Protein AF-A0A0G0JKP1-F1 (afdb_monomer)

Solvent-accessible surface area (backbone atoms only — not comparable to full-atom values): 8144 Å² total; per-residue (Å²): 118,78,84,56,50,62,59,51,47,22,22,59,40,4,43,36,80,72,41,22,41,73,44,19,42,54,46,29,41,75,73,62,66,43,61,62,71,59,40,51,52,37,11,50,53,23,34,46,55,52,47,62,50,47,65,64,44,50,60,61,50,50,59,53,44,35,75,73,33,69,69,54,31,52,50,51,49,50,49,46,52,49,50,48,71,75,33,57,91,52,27,52,63,56,38,48,54,48,21,26,54,30,6,33,36,81,42,75,83,72,27,17,54,64,46,18,45,54,47,26,58,69,46,66,42,54,66,72,59,43,52,52,35,30,51,53,12,39,55,52,21,50,53,51,47,54,51,51,50,52,54,50,54,54,54,49,63,74,79,104

Mean predicted aligned error: 5.95 Å

Structure (mmCIF, N/CA/C/O backbone):
data_AF-A0A0G0JKP1-F1
#
_entry.id   AF-A0A0G0JKP1-F1
#
loop_
_atom_site.group_PDB
_atom_site.id
_atom_site.type_symbol
_atom_site.label_atom_id
_atom_site.label_alt_id
_atom_site.label_comp_id
_atom_site.label_asym_id
_atom_site.label_entity_id
_atom_site.label_seq_id
_atom_site.pdbx_PDB_ins_code
_atom_site.Cartn_x
_atom_site.Cartn_y
_atom_site.Cartn_z
_atom_site.occupancy
_atom_site.B_iso_or_equiv
_atom_site.auth_seq_id
_atom_site.auth_comp_id
_atom_site.auth_asym_id
_atom_site.auth_atom_id
_atom_site.pdbx_PDB_model_num
ATOM 1 N N . MET A 1 1 ? -3.619 -11.862 -27.432 1.00 56.72 1 MET A N 1
ATOM 2 C CA . MET A 1 1 ? -3.762 -11.999 -25.960 1.00 56.72 1 MET A CA 1
ATOM 3 C C . MET A 1 1 ? -2.429 -11.984 -25.198 1.00 56.72 1 MET A C 1
ATOM 5 O 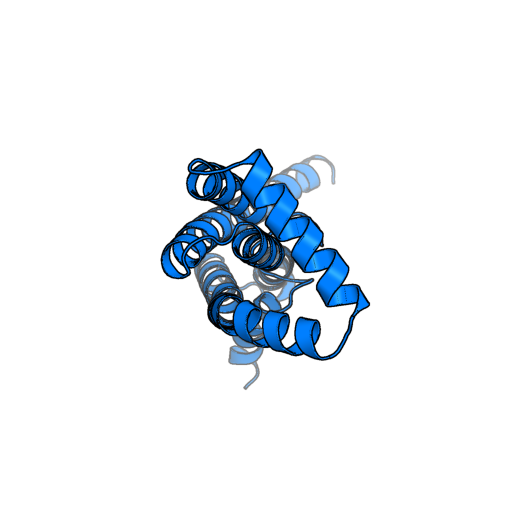O . MET A 1 1 ? -2.438 -11.562 -24.051 1.00 56.72 1 MET A O 1
ATOM 9 N N . GLN A 1 2 ? -1.285 -12.351 -25.801 1.00 62.31 2 GLN A N 1
ATOM 10 C CA . GLN A 1 2 ? 0.026 -12.350 -25.116 1.00 62.31 2 GLN A CA 1
ATOM 11 C C . GLN A 1 2 ? 0.574 -10.949 -24.763 1.00 62.31 2 GLN A C 1
ATOM 13 O O . GLN A 1 2 ? 1.213 -10.803 -23.731 1.00 62.31 2 GLN A O 1
ATOM 18 N N . MET A 1 3 ? 0.265 -9.908 -25.548 1.00 64.69 3 MET A N 1
ATOM 19 C CA . MET A 1 3 ? 0.755 -8.537 -25.300 1.00 64.69 3 MET A CA 1
ATOM 20 C C . MET A 1 3 ? 0.109 -7.832 -24.091 1.00 64.69 3 MET A C 1
ATOM 22 O O . MET A 1 3 ? 0.737 -6.976 -23.483 1.00 64.69 3 MET A O 1
ATOM 26 N N . LEU A 1 4 ? -1.138 -8.168 -23.724 1.00 77.38 4 LEU A N 1
ATOM 27 C CA . LEU A 1 4 ? -1.848 -7.519 -22.604 1.00 77.38 4 LEU A CA 1
ATOM 28 C C . LEU A 1 4 ? -1.580 -8.179 -21.244 1.00 77.38 4 LEU A C 1
ATOM 30 O O . LEU A 1 4 ? -1.748 -7.543 -20.204 1.00 77.38 4 LEU A O 1
ATOM 34 N N . TYR A 1 5 ? -1.165 -9.446 -21.251 1.00 86.44 5 TYR A N 1
ATOM 35 C CA . TYR A 1 5 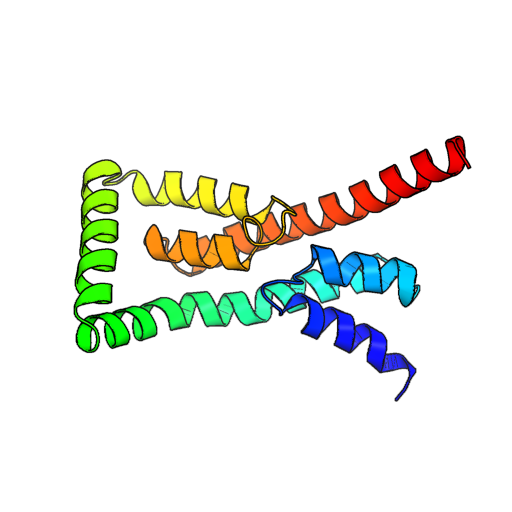? -0.931 -10.233 -20.042 1.00 86.44 5 TYR A CA 1
ATOM 36 C C . TYR A 1 5 ? 0.042 -9.560 -19.049 1.00 86.44 5 TYR A C 1
ATOM 38 O O . TYR A 1 5 ? -0.306 -9.481 -17.869 1.00 86.44 5 TYR A O 1
ATOM 46 N N . PRO A 1 6 ? 1.187 -8.991 -19.480 1.00 90.06 6 PRO A N 1
ATOM 47 C CA . PRO A 1 6 ? 2.120 -8.314 -18.575 1.00 90.06 6 PRO A CA 1
ATOM 48 C C . PRO A 1 6 ? 1.518 -7.107 -17.840 1.00 90.06 6 PRO A C 1
ATOM 50 O O . PRO A 1 6 ? 1.748 -6.927 -16.646 1.00 90.06 6 PRO A O 1
ATOM 53 N N . TYR A 1 7 ? 0.702 -6.300 -18.526 1.00 92.69 7 TYR A N 1
ATOM 54 C CA . TYR A 1 7 ? 0.078 -5.108 -17.942 1.00 92.69 7 TYR A CA 1
ATOM 55 C C . TYR A 1 7 ? -0.969 -5.472 -16.886 1.00 92.69 7 TYR A C 1
ATOM 57 O O . TYR A 1 7 ? -0.999 -4.874 -15.809 1.00 92.69 7 TYR A O 1
ATOM 65 N N . PHE A 1 8 ? -1.788 -6.492 -17.160 1.00 92.56 8 PHE A N 1
ATOM 66 C CA . PHE A 1 8 ? -2.725 -7.024 -16.170 1.00 92.56 8 PHE A CA 1
ATOM 67 C C . PHE A 1 8 ? -1.997 -7.633 -14.978 1.00 92.56 8 PHE A C 1
ATOM 69 O O . PHE A 1 8 ? -2.418 -7.428 -13.843 1.00 92.56 8 PHE A O 1
ATOM 76 N N . TRP A 1 9 ? -0.889 -8.334 -15.217 1.00 92.19 9 TRP A N 1
ATOM 77 C CA . TRP A 1 9 ? -0.095 -8.907 -14.139 1.00 92.19 9 TRP A CA 1
ATOM 78 C C . TRP A 1 9 ? 0.435 -7.828 -13.193 1.00 92.19 9 TRP A C 1
ATOM 80 O O . TRP A 1 9 ? 0.351 -7.998 -11.984 1.00 92.19 9 TRP A O 1
ATOM 90 N N . ILE A 1 10 ? 0.905 -6.690 -13.712 1.00 94.38 10 ILE A N 1
ATOM 91 C CA . ILE A 1 10 ? 1.342 -5.563 -12.871 1.00 94.38 10 ILE A CA 1
ATOM 92 C C . ILE A 1 10 ? 0.169 -4.991 -12.075 1.00 94.38 10 ILE A C 1
ATOM 94 O O . ILE A 1 10 ? 0.284 -4.822 -10.863 1.00 94.38 10 ILE A O 1
ATOM 98 N N . PHE A 1 11 ? -0.954 -4.713 -12.741 1.00 94.50 11 PHE A N 1
ATOM 99 C CA . PHE A 1 11 ? -2.108 -4.075 -12.112 1.00 94.50 11 PHE A CA 1
ATOM 100 C C . PHE A 1 11 ? -2.744 -4.951 -11.025 1.00 94.50 11 PHE A C 1
ATOM 102 O O . PHE A 1 11 ? -2.985 -4.480 -9.920 1.00 94.50 11 PHE A O 1
ATOM 109 N N . PHE A 1 12 ? -2.994 -6.232 -11.306 1.00 94.06 12 PHE A N 1
ATOM 110 C CA . 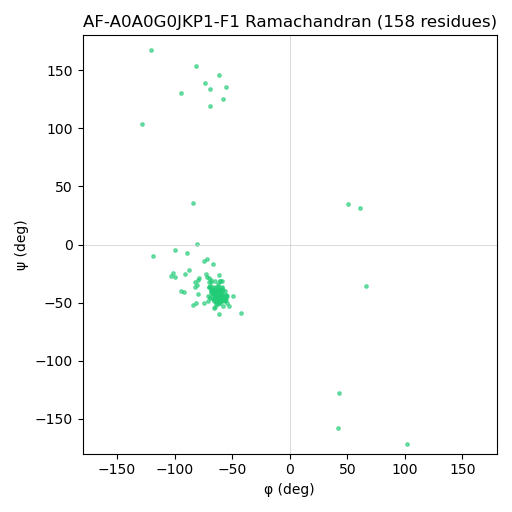PHE A 1 12 ? -3.571 -7.159 -10.328 1.00 94.06 12 PHE A CA 1
ATOM 111 C C . PHE A 1 12 ? -2.529 -7.684 -9.337 1.00 94.06 12 PHE A C 1
ATOM 113 O O . PHE A 1 12 ? -2.850 -7.932 -8.178 1.00 94.06 12 PHE A O 1
ATOM 120 N N . GLY A 1 13 ? -1.270 -7.814 -9.753 1.00 91.94 13 GLY A N 1
ATOM 121 C CA . GLY A 1 13 ? -0.169 -8.192 -8.871 1.00 91.94 13 GLY A CA 1
ATOM 122 C C . GLY A 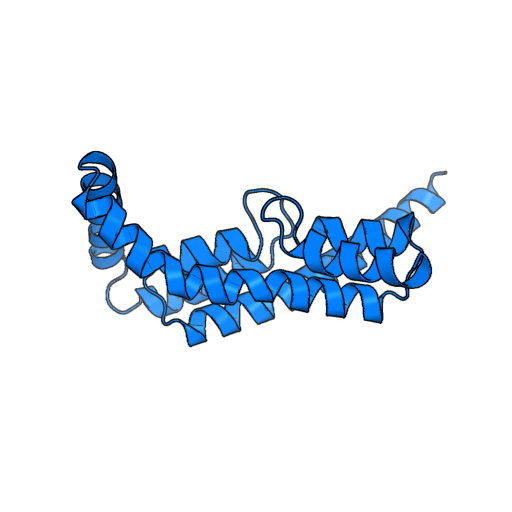1 13 ? 0.073 -7.147 -7.787 1.00 91.94 13 GLY A C 1
ATOM 123 O O . GLY A 1 13 ? 0.239 -7.512 -6.625 1.00 91.94 13 GLY A O 1
ATOM 124 N N . SER A 1 14 ? -0.003 -5.853 -8.121 1.00 93.19 14 SER A N 1
ATOM 125 C CA . SER A 1 14 ? 0.151 -4.773 -7.138 1.00 93.19 14 SER A CA 1
ATOM 126 C C . SER A 1 14 ? -1.036 -4.624 -6.184 1.00 93.19 14 SER A C 1
ATOM 128 O O . SER A 1 14 ? -0.907 -3.961 -5.152 1.00 93.19 14 SER A O 1
ATOM 130 N N . MET A 1 15 ? -2.172 -5.270 -6.474 1.00 93.88 15 MET A N 1
ATOM 131 C CA . MET A 1 15 ? -3.283 -5.355 -5.527 1.00 93.88 15 MET A CA 1
ATOM 132 C C . MET A 1 15 ? -2.960 -6.255 -4.343 1.00 93.88 15 MET A C 1
ATOM 134 O O . MET A 1 15 ? -3.524 -6.057 -3.275 1.00 93.88 15 MET A O 1
ATOM 138 N N . LEU A 1 16 ? -2.097 -7.259 -4.506 1.00 90.94 16 LEU A N 1
ATOM 139 C CA . LEU A 1 16 ? -1.870 -8.253 -3.462 1.00 90.94 16 LEU A CA 1
ATOM 140 C C . LEU A 1 16 ? -1.145 -7.623 -2.259 1.00 90.94 16 LEU A C 1
ATOM 142 O O . LEU A 1 16 ? -0.122 -6.970 -2.457 1.00 90.94 16 LEU A O 1
ATOM 146 N N . PRO A 1 17 ? -1.591 -7.873 -1.012 1.00 84.56 17 PRO A N 1
ATOM 147 C CA . PRO A 1 17 ? -1.019 -7.246 0.188 1.00 84.56 17 PRO A CA 1
ATOM 148 C C . PRO A 1 17 ? 0.464 -7.564 0.408 1.00 84.56 17 PRO A C 1
ATOM 150 O O . PRO A 1 17 ? 1.216 -6.759 0.951 1.00 84.56 17 PRO A O 1
ATOM 153 N N . VAL A 1 18 ? 0.904 -8.748 -0.017 1.00 81.38 18 VAL A N 1
ATOM 154 C CA . VAL A 1 18 ? 2.302 -9.172 0.124 1.00 81.38 18 VAL A CA 1
ATOM 155 C C . VAL A 1 18 ? 3.173 -8.543 -0.961 1.00 81.38 18 VAL A C 1
ATOM 157 O O . VAL A 1 18 ? 4.277 -8.077 -0.685 1.00 81.38 18 VAL A O 1
ATOM 160 N N . LEU A 1 19 ? 2.665 -8.520 -2.193 1.00 83.00 19 LEU A N 1
ATOM 161 C CA . LEU A 1 19 ? 3.430 -8.138 -3.372 1.00 83.00 19 LEU A CA 1
ATOM 162 C C . LEU A 1 19 ? 3.493 -6.609 -3.511 1.00 83.00 19 LEU A C 1
ATOM 164 O O . LEU A 1 19 ? 4.587 -6.056 -3.604 1.00 83.00 19 LEU A O 1
ATOM 168 N N . GLU A 1 20 ? 2.342 -5.931 -3.443 1.00 88.88 20 GLU A N 1
ATOM 169 C CA . GLU A 1 20 ? 2.174 -4.485 -3.656 1.00 88.88 20 GLU A CA 1
ATOM 170 C C . GLU A 1 20 ? 2.999 -3.946 -4.854 1.00 88.88 20 GLU A C 1
ATOM 172 O O . GLU A 1 20 ? 3.367 -4.674 -5.782 1.00 88.88 20 GLU A O 1
ATOM 177 N N . LEU A 1 21 ? 3.298 -2.642 -4.872 1.00 91.50 21 LEU A N 1
ATOM 178 C CA . LEU A 1 21 ? 4.114 -2.016 -5.913 1.00 91.50 21 LEU A CA 1
ATOM 179 C C . LEU A 1 21 ? 5.560 -2.506 -5.900 1.00 91.50 21 LEU A C 1
ATOM 181 O O . LEU A 1 21 ? 6.169 -2.659 -6.953 1.00 91.50 21 LEU A O 1
ATOM 185 N N . ARG A 1 22 ? 6.112 -2.759 -4.712 1.00 91.50 22 ARG A N 1
ATOM 186 C CA . ARG A 1 22 ? 7.503 -3.198 -4.521 1.00 91.50 22 ARG A CA 1
ATOM 187 C C . ARG A 1 22 ? 7.820 -4.539 -5.178 1.00 91.50 22 ARG A C 1
ATOM 189 O O . ARG A 1 22 ? 8.969 -4.756 -5.528 1.00 91.50 22 ARG A O 1
ATOM 196 N N . GLY A 1 23 ? 6.831 -5.415 -5.362 1.00 90.88 23 GLY A N 1
ATOM 197 C CA . GLY A 1 23 ? 6.977 -6.634 -6.157 1.00 90.88 23 GLY A CA 1
ATOM 198 C C . GLY A 1 23 ? 6.591 -6.431 -7.623 1.00 90.88 23 GLY A C 1
ATOM 199 O O . GLY A 1 23 ? 7.281 -6.916 -8.518 1.00 90.88 23 G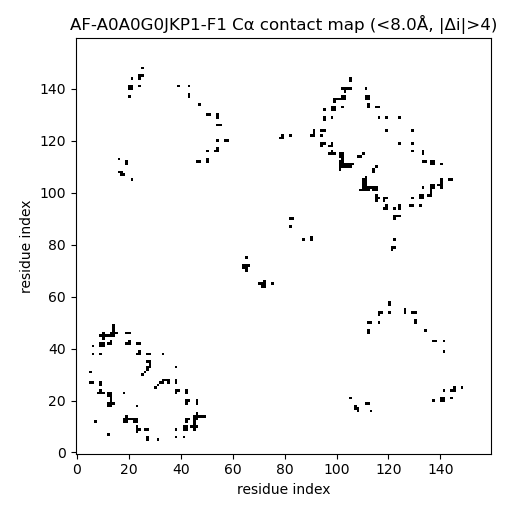LY A O 1
ATOM 200 N N . ALA A 1 24 ? 5.511 -5.689 -7.887 1.00 93.31 24 ALA A N 1
ATOM 201 C CA . ALA A 1 24 ? 4.991 -5.521 -9.243 1.00 93.31 24 ALA A CA 1
ATOM 202 C C . ALA A 1 24 ? 5.927 -4.702 -10.150 1.00 93.31 24 ALA A C 1
ATOM 204 O O . ALA A 1 24 ? 6.065 -5.024 -11.330 1.00 93.31 24 ALA A O 1
ATOM 205 N N . ILE A 1 25 ? 6.594 -3.677 -9.604 1.00 94.50 25 ILE A N 1
ATOM 206 C CA . ILE A 1 25 ? 7.517 -2.812 -10.352 1.00 94.50 25 ILE A CA 1
ATOM 207 C C . ILE A 1 25 ? 8.752 -3.595 -10.834 1.00 94.50 25 ILE A C 1
ATOM 209 O O . ILE A 1 25 ? 8.971 -3.610 -12.049 1.00 94.50 25 ILE A O 1
ATOM 213 N N . PRO A 1 26 ? 9.517 -4.300 -9.968 1.00 94.25 26 PRO A N 1
ATOM 214 C CA . PRO A 1 26 ? 10.644 -5.110 -10.422 1.00 94.25 26 PRO A CA 1
ATOM 215 C C . PRO A 1 26 ? 10.269 -6.141 -11.478 1.00 94.25 26 PRO A C 1
ATOM 217 O O . PRO A 1 26 ? 10.959 -6.261 -12.484 1.00 94.25 26 PRO A O 1
ATOM 220 N N . VAL A 1 27 ? 9.148 -6.847 -11.308 1.00 93.62 27 VAL A N 1
ATOM 221 C CA . VAL A 1 27 ? 8.707 -7.833 -12.307 1.00 93.62 27 VAL A CA 1
ATOM 222 C C . VAL A 1 27 ? 8.337 -7.156 -13.631 1.00 93.62 27 VAL A C 1
ATOM 224 O O . VAL A 1 27 ? 8.699 -7.655 -14.696 1.00 93.62 27 VAL A O 1
ATOM 227 N N . GLY A 1 28 ? 7.662 -6.006 -13.592 1.00 93.50 28 GLY A N 1
ATOM 228 C CA . GLY A 1 28 ? 7.310 -5.254 -14.796 1.00 93.50 28 GLY A CA 1
ATOM 229 C C . GLY A 1 28 ? 8.522 -4.791 -15.609 1.00 93.50 28 GLY A C 1
ATOM 230 O O . GLY A 1 28 ? 8.506 -4.888 -16.836 1.00 93.50 28 GLY A O 1
ATOM 231 N N . ILE A 1 29 ? 9.572 -4.323 -14.934 1.00 94.06 29 ILE A N 1
ATOM 232 C CA . ILE A 1 29 ? 10.774 -3.773 -15.578 1.00 94.06 29 ILE A CA 1
ATOM 233 C C . ILE A 1 29 ? 11.760 -4.886 -15.964 1.00 94.06 29 ILE A C 1
ATOM 235 O O . ILE A 1 29 ? 12.169 -4.963 -17.119 1.00 94.06 29 ILE A O 1
ATOM 239 N N . GLU A 1 30 ? 12.121 -5.770 -15.033 1.00 91.56 30 GLU A N 1
ATOM 240 C CA . GLU A 1 30 ? 13.195 -6.754 -15.244 1.00 91.56 30 GLU A CA 1
ATOM 241 C C . GLU A 1 30 ? 12.724 -7.994 -16.003 1.00 91.56 30 GLU A C 1
ATOM 243 O O . GLU A 1 30 ? 13.467 -8.542 -16.809 1.00 91.56 30 GLU A O 1
ATOM 248 N N . ARG A 1 31 ? 11.489 -8.459 -15.762 1.00 91.94 31 ARG A N 1
ATOM 249 C CA . ARG A 1 31 ? 10.980 -9.690 -16.389 1.00 91.94 31 ARG A CA 1
ATOM 250 C C . ARG A 1 31 ? 10.185 -9.424 -17.657 1.00 91.94 31 ARG A C 1
ATOM 252 O O . ARG A 1 31 ? 10.264 -10.207 -18.599 1.00 91.94 31 ARG A O 1
ATOM 259 N N . PHE A 1 32 ? 9.370 -8.373 -17.661 1.00 91.69 32 PHE A N 1
ATOM 260 C CA . PHE A 1 32 ? 8.520 -8.046 -18.807 1.00 91.69 32 PHE A CA 1
ATOM 261 C C . PHE A 1 32 ? 9.086 -6.934 -19.696 1.00 91.69 32 PHE A C 1
ATOM 263 O O . PHE A 1 32 ? 8.500 -6.670 -20.744 1.00 91.69 32 PHE A O 1
ATOM 270 N N . HIS A 1 33 ? 10.206 -6.309 -19.309 1.00 92.19 33 HIS A N 1
ATOM 271 C CA . HIS A 1 33 ? 10.879 -5.249 -20.071 1.00 92.19 33 HIS A CA 1
ATOM 272 C C . HIS A 1 33 ? 9.937 -4.121 -20.510 1.00 92.19 33 HIS A C 1
ATOM 274 O O . HIS A 1 33 ? 10.070 -3.547 -21.592 1.00 92.19 33 HIS A O 1
ATOM 280 N N . LEU A 1 34 ? 8.946 -3.813 -19.669 1.00 93.44 34 LEU A N 1
ATOM 281 C CA . LEU A 1 34 ? 7.946 -2.803 -19.973 1.00 93.44 34 LEU A CA 1
ATOM 282 C C . LEU A 1 34 ? 8.471 -1.390 -19.687 1.00 93.44 34 LEU A C 1
ATOM 284 O O . LEU A 1 34 ? 9.302 -1.201 -18.795 1.00 93.44 34 LEU A O 1
ATOM 288 N N . PRO A 1 35 ? 7.939 -0.363 -20.377 1.00 94.81 35 PRO A N 1
ATOM 289 C CA . PRO A 1 35 ? 8.288 1.023 -20.093 1.00 94.81 35 PRO A CA 1
ATOM 290 C C . PRO A 1 35 ? 7.987 1.387 -18.635 1.00 94.81 35 PRO A C 1
ATOM 292 O O . PRO A 1 35 ? 6.843 1.276 -18.184 1.00 94.81 35 PRO A O 1
ATOM 295 N N . ILE A 1 36 ? 9.002 1.884 -17.922 1.00 95.06 36 ILE A N 1
ATOM 296 C CA . ILE A 1 36 ? 8.965 2.205 -16.481 1.00 95.06 36 ILE A CA 1
ATOM 297 C C . ILE A 1 36 ? 7.745 3.054 -16.129 1.00 95.06 36 ILE A C 1
ATOM 299 O O . ILE A 1 36 ? 7.051 2.775 -15.157 1.00 95.06 36 ILE A O 1
ATOM 303 N N . PHE A 1 37 ? 7.460 4.074 -16.943 1.00 95.56 37 PHE A N 1
ATOM 304 C CA . PHE A 1 37 ? 6.343 4.989 -16.724 1.00 95.56 37 PHE A CA 1
ATOM 305 C C . PHE A 1 37 ? 4.992 4.261 -16.697 1.00 95.56 37 PHE A C 1
ATOM 307 O O . PHE A 1 37 ? 4.167 4.515 -15.821 1.00 95.56 37 PHE A O 1
ATOM 314 N N . ILE A 1 38 ? 4.786 3.306 -17.610 1.00 95.38 38 ILE A N 1
ATOM 315 C CA . ILE A 1 38 ? 3.545 2.526 -17.680 1.00 95.38 38 ILE A CA 1
ATOM 316 C C . ILE A 1 38 ? 3.462 1.560 -16.494 1.00 95.38 38 ILE A C 1
ATOM 318 O O . ILE A 1 38 ? 2.418 1.480 -15.848 1.00 95.38 38 ILE A O 1
ATOM 322 N N . VAL A 1 39 ? 4.562 0.867 -16.174 1.00 96.19 39 VAL A N 1
ATOM 323 C CA . VAL A 1 39 ? 4.636 -0.045 -15.018 1.00 96.19 39 VAL A CA 1
ATOM 324 C C . VAL A 1 39 ? 4.309 0.697 -13.726 1.00 96.19 39 VAL A C 1
ATOM 326 O O . VAL A 1 39 ? 3.490 0.232 -12.939 1.00 96.19 39 VAL A O 1
ATOM 329 N N . TYR A 1 40 ? 4.912 1.867 -13.530 1.00 96.75 40 TYR A N 1
ATOM 330 C CA . TYR A 1 40 ? 4.721 2.698 -12.351 1.00 96.75 40 TYR A CA 1
ATOM 331 C C . TYR A 1 40 ? 3.260 3.131 -12.187 1.00 96.75 40 TYR A C 1
ATOM 333 O O . TYR A 1 40 ? 2.674 2.916 -11.126 1.00 96.75 40 TYR A O 1
ATOM 341 N N . ILE A 1 41 ? 2.640 3.671 -13.242 1.00 97.12 41 ILE A N 1
ATOM 342 C CA . ILE A 1 41 ? 1.235 4.101 -13.194 1.00 97.12 41 ILE A CA 1
ATOM 343 C C . ILE A 1 41 ? 0.314 2.917 -12.899 1.00 97.12 41 ILE A C 1
ATOM 345 O O . ILE A 1 41 ? -0.541 3.012 -12.017 1.00 97.12 41 ILE A O 1
ATOM 349 N N . LEU A 1 42 ? 0.493 1.792 -13.595 1.00 96.44 42 LEU A N 1
ATOM 350 C CA . LEU A 1 42 ? -0.332 0.605 -13.374 1.00 96.44 42 LEU A CA 1
ATOM 351 C C . LEU A 1 42 ? -0.153 0.035 -11.969 1.00 96.44 42 LEU A C 1
ATOM 353 O O . LEU A 1 42 ? -1.141 -0.347 -11.348 1.00 96.44 42 LEU A O 1
ATOM 357 N N . ALA A 1 43 ? 1.073 0.015 -11.445 1.00 96.38 43 ALA A N 1
ATOM 358 C CA . ALA A 1 43 ? 1.341 -0.456 -10.095 1.00 96.38 43 ALA A CA 1
ATOM 359 C C . ALA A 1 43 ? 0.660 0.437 -9.045 1.00 96.38 43 ALA A C 1
ATOM 361 O O . ALA A 1 43 ? -0.000 -0.093 -8.152 1.00 96.38 43 ALA A O 1
ATOM 362 N N . VAL A 1 44 ? 0.755 1.768 -9.181 1.00 97.00 44 VAL A N 1
ATOM 363 C CA . VAL A 1 44 ? 0.105 2.745 -8.286 1.00 97.00 44 VAL A CA 1
ATOM 364 C C . VAL A 1 44 ? -1.412 2.617 -8.327 1.00 97.00 44 VAL A C 1
ATOM 366 O O . VAL A 1 44 ? -2.040 2.476 -7.277 1.00 97.00 44 VAL A O 1
ATOM 369 N N . LEU A 1 45 ? -2.010 2.621 -9.518 1.00 96.44 45 LEU A N 1
ATOM 370 C CA . LEU A 1 45 ? -3.462 2.505 -9.664 1.00 96.44 45 LEU A CA 1
ATOM 371 C C . LEU A 1 45 ? -3.971 1.146 -9.178 1.00 96.44 45 LEU A C 1
ATOM 373 O O . LEU A 1 45 ? -4.966 1.086 -8.454 1.00 96.44 45 LEU A O 1
ATOM 377 N N . GLY A 1 46 ? -3.262 0.075 -9.536 1.00 95.50 46 GLY A N 1
ATOM 378 C CA . GLY A 1 46 ? -3.565 -1.281 -9.099 1.00 95.50 46 GLY A CA 1
ATOM 379 C C . GLY A 1 46 ? -3.523 -1.399 -7.584 1.00 95.50 46 GLY A C 1
ATOM 380 O O . GLY A 1 46 ? -4.463 -1.910 -6.995 1.00 95.50 46 GLY A O 1
ATOM 381 N N . CYS A 1 47 ? -2.521 -0.819 -6.921 1.00 95.69 47 CYS A N 1
ATOM 382 C CA . CYS A 1 47 ? -2.426 -0.869 -5.466 1.00 95.69 47 CYS A CA 1
ATOM 383 C C . CYS A 1 47 ? -3.503 -0.023 -4.775 1.00 95.69 47 CYS A C 1
ATOM 385 O O . CYS A 1 47 ? -4.051 -0.437 -3.758 1.00 95.69 47 CYS A O 1
ATOM 387 N N . MET A 1 48 ? -3.872 1.134 -5.330 1.00 96.50 48 MET A N 1
ATOM 388 C CA . MET A 1 48 ? -4.905 1.990 -4.735 1.00 96.50 48 MET A CA 1
ATOM 389 C C . MET A 1 48 ? -6.316 1.406 -4.834 1.00 96.50 48 MET A C 1
ATOM 391 O O . MET A 1 48 ? -7.126 1.622 -3.931 1.00 96.50 48 MET A O 1
ATOM 395 N N . ALA A 1 49 ? -6.622 0.659 -5.895 1.00 95.50 49 ALA A N 1
ATOM 396 C CA . ALA A 1 49 ? -7.944 0.074 -6.112 1.00 95.50 49 ALA A CA 1
ATOM 397 C C . ALA A 1 49 ? -8.474 -0.752 -4.912 1.00 95.50 49 ALA A C 1
ATOM 399 O O . ALA A 1 49 ? -9.566 -0.438 -4.424 1.00 95.50 49 ALA A O 1
ATOM 400 N N . PRO A 1 50 ? -7.745 -1.747 -4.363 1.00 93.88 50 PRO A N 1
ATOM 401 C CA . PRO A 1 50 ? -8.190 -2.475 -3.181 1.00 93.88 50 PRO A CA 1
ATOM 402 C C . PRO A 1 50 ? -8.193 -1.595 -1.930 1.00 93.88 50 PRO A C 1
ATOM 404 O O . PRO A 1 50 ? -9.073 -1.758 -1.092 1.00 93.88 50 PRO A O 1
ATOM 407 N N . ILE A 1 51 ? -7.285 -0.623 -1.802 1.00 94.88 51 ILE A N 1
ATOM 408 C CA . ILE A 1 51 ? -7.212 0.258 -0.625 1.00 94.88 51 ILE A CA 1
ATOM 409 C C . ILE A 1 51 ? -8.487 1.085 -0.452 1.00 94.88 51 ILE A C 1
ATOM 411 O O . ILE A 1 51 ? -8.983 1.221 0.670 1.00 94.88 51 ILE A O 1
ATOM 415 N N . LEU A 1 52 ? -9.066 1.583 -1.549 1.00 94.62 52 LEU A N 1
ATOM 416 C CA . LEU A 1 52 ? -10.342 2.304 -1.512 1.00 94.62 52 LEU A CA 1
ATOM 417 C C . LEU A 1 52 ? -11.474 1.442 -0.936 1.00 94.62 52 LEU A C 1
ATOM 419 O O . LEU A 1 52 ? -12.320 1.954 -0.195 1.00 94.62 52 LEU A O 1
ATOM 423 N N . ILE A 1 53 ? -11.473 0.146 -1.261 1.00 94.31 53 ILE A N 1
ATOM 424 C CA . ILE A 1 53 ? -12.449 -0.837 -0.782 1.00 94.31 53 ILE A CA 1
ATOM 425 C C . ILE A 1 53 ? -12.166 -1.177 0.685 1.00 94.31 53 ILE A C 1
ATOM 427 O O . ILE A 1 53 ? -13.062 -1.076 1.521 1.00 94.31 53 ILE A O 1
ATOM 431 N N . VAL A 1 54 ? -10.916 -1.511 1.016 1.00 93.38 54 VAL A N 1
ATOM 432 C CA . VAL A 1 54 ? -10.456 -1.875 2.365 1.00 93.38 54 VAL A CA 1
ATOM 433 C C . VAL A 1 54 ? -10.812 -0.782 3.369 1.00 93.38 54 VAL A C 1
ATOM 435 O O . VAL A 1 54 ? -11.473 -1.069 4.365 1.00 93.38 54 VAL A O 1
ATOM 438 N N . LEU A 1 55 ? -10.482 0.483 3.087 1.00 93.00 55 LEU A N 1
ATOM 439 C CA . LEU A 1 55 ? -10.790 1.605 3.981 1.00 93.00 55 LEU A CA 1
ATOM 440 C C . LEU A 1 55 ? -12.295 1.786 4.233 1.00 93.00 55 LEU A C 1
ATOM 442 O O . LEU A 1 55 ? -12.686 2.225 5.314 1.00 93.00 55 LEU A O 1
ATOM 446 N N . LYS A 1 56 ? -13.147 1.454 3.256 1.00 91.31 56 LYS A N 1
ATOM 447 C CA . LYS A 1 56 ? -14.607 1.566 3.391 1.00 91.31 56 LYS A CA 1
ATOM 448 C C . LYS A 1 56 ? -15.205 0.383 4.154 1.00 91.31 56 LYS A C 1
ATOM 450 O O . LYS A 1 56 ? -16.173 0.547 4.894 1.00 91.31 56 LYS A O 1
ATOM 455 N N . VAL A 1 57 ? -14.636 -0.804 3.967 1.00 90.44 57 VAL A N 1
ATOM 456 C CA . VAL A 1 57 ? -15.186 -2.073 4.455 1.00 90.44 57 VAL A CA 1
ATOM 457 C C . VAL A 1 57 ? -14.666 -2.443 5.853 1.00 90.44 57 VAL A C 1
ATOM 459 O O . VAL A 1 57 ? -15.379 -3.112 6.603 1.00 90.44 57 VAL A O 1
ATOM 462 N N . LEU A 1 58 ? -13.487 -1.957 6.259 1.00 85.88 58 LEU A N 1
ATOM 463 C CA . LEU A 1 58 ? -12.897 -2.252 7.574 1.00 85.88 58 LEU A CA 1
ATOM 464 C C . LEU A 1 58 ? -13.807 -1.880 8.748 1.00 85.88 58 LEU A C 1
ATOM 466 O O . LEU A 1 58 ? -13.913 -2.651 9.696 1.00 85.88 58 LEU A O 1
ATOM 470 N N . GLY A 1 59 ? -14.502 -0.742 8.675 1.00 83.25 59 GLY A N 1
ATOM 471 C CA . GLY A 1 59 ? -15.446 -0.318 9.715 1.00 83.25 59 GLY A CA 1
ATOM 472 C C . GLY A 1 59 ? -16.606 -1.303 9.914 1.00 83.25 59 GLY A C 1
ATOM 473 O O . GLY A 1 59 ? -16.753 -1.850 11.009 1.00 83.25 59 GLY A O 1
ATOM 474 N N . PRO A 1 60 ? -17.421 -1.567 8.875 1.00 84.94 60 PRO A N 1
ATOM 475 C CA . PRO A 1 60 ? -18.504 -2.548 8.937 1.00 84.94 60 PRO A CA 1
ATOM 476 C C . PRO A 1 60 ? -18.047 -3.948 9.358 1.00 84.94 60 PRO A C 1
ATOM 478 O O . PRO A 1 60 ? -18.683 -4.556 10.220 1.00 84.94 60 PRO A O 1
ATOM 481 N N . ILE A 1 61 ? -16.936 -4.439 8.796 1.00 85.38 61 ILE A N 1
ATOM 482 C CA . ILE A 1 61 ? -16.377 -5.754 9.136 1.00 85.38 61 ILE A CA 1
ATOM 483 C C . ILE A 1 61 ? -15.969 -5.792 10.606 1.00 85.38 61 ILE A C 1
ATOM 485 O O . ILE A 1 61 ? -16.378 -6.697 11.326 1.00 85.38 61 ILE A O 1
ATOM 489 N N . SER A 1 62 ? -15.227 -4.793 11.079 1.00 82.25 62 SER A N 1
ATOM 490 C CA . SER A 1 62 ? -14.808 -4.713 12.476 1.00 82.25 62 SER A CA 1
ATOM 491 C C . SER A 1 62 ? -16.005 -4.747 13.430 1.00 82.25 62 SER A C 1
ATOM 493 O O . SER A 1 62 ? -16.061 -5.591 14.321 1.00 82.25 62 SER A O 1
ATOM 495 N N . ASN A 1 63 ? -17.031 -3.928 13.177 1.00 81.69 63 ASN A N 1
ATOM 496 C CA . ASN A 1 63 ? -18.249 -3.911 13.990 1.00 81.69 63 ASN A CA 1
ATOM 497 C C . ASN A 1 63 ? -18.995 -5.252 13.964 1.00 81.69 63 ASN A C 1
ATOM 499 O O . ASN A 1 63 ? -19.546 -5.679 14.980 1.00 81.69 63 ASN A O 1
ATOM 503 N N . PHE A 1 64 ? -19.028 -5.924 12.813 1.00 85.38 64 PHE A N 1
ATOM 504 C CA . PHE A 1 64 ? -19.617 -7.253 12.691 1.00 85.38 64 PHE A CA 1
ATOM 505 C C . PHE A 1 64 ? -18.832 -8.296 13.502 1.00 85.38 64 PHE A C 1
ATOM 507 O O . PHE A 1 64 ? -19.438 -9.048 14.269 1.00 85.38 64 PHE A O 1
ATOM 514 N N . LEU A 1 65 ? -17.497 -8.313 13.402 1.00 82.31 65 LEU A N 1
ATOM 515 C CA . LEU A 1 65 ? -16.658 -9.245 14.161 1.00 82.31 65 LEU A CA 1
ATOM 516 C C . LEU A 1 65 ? -16.686 -8.964 15.665 1.00 82.31 65 LEU A C 1
ATOM 518 O O . LEU A 1 65 ? -16.770 -9.914 16.438 1.00 82.31 65 LEU A O 1
ATOM 522 N N . MET A 1 66 ? -16.691 -7.701 16.096 1.00 83.56 66 MET A N 1
ATOM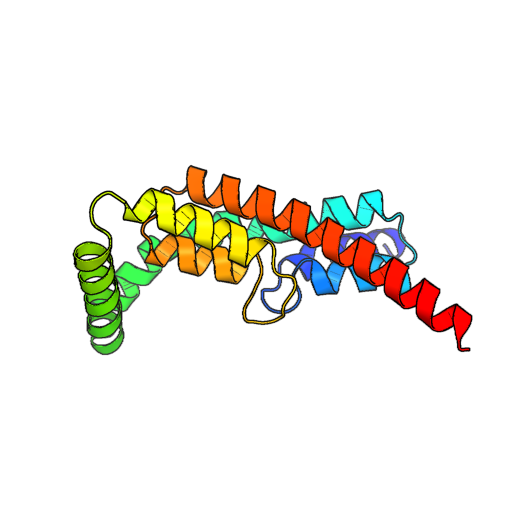 523 C CA . MET A 1 66 ? -16.820 -7.343 17.515 1.00 83.56 66 MET A CA 1
ATOM 524 C C . MET A 1 66 ? -18.122 -7.883 18.123 1.00 83.56 66 MET A C 1
ATOM 526 O O . MET A 1 66 ? -18.125 -8.346 19.258 1.00 83.56 66 MET A O 1
ATOM 530 N N . LYS A 1 67 ? -19.226 -7.897 17.364 1.00 85.00 67 LYS A N 1
ATOM 531 C CA . LYS A 1 67 ? -20.509 -8.455 17.829 1.00 85.00 67 LYS A CA 1
ATOM 532 C C . LYS A 1 67 ? -20.525 -9.984 17.897 1.00 85.00 67 LYS A C 1
ATOM 534 O O . LYS A 1 67 ? -21.330 -10.544 18.634 1.00 85.00 67 LYS A O 1
ATOM 539 N N . ARG A 1 68 ? -19.693 -10.662 17.102 1.00 85.38 68 ARG A N 1
ATOM 540 C CA . ARG A 1 68 ? -19.686 -12.129 16.965 1.00 85.38 68 ARG A CA 1
ATOM 541 C C . ARG A 1 68 ? -18.591 -12.809 17.782 1.00 85.38 68 ARG A C 1
ATOM 543 O O . ARG A 1 68 ? -18.759 -13.958 18.171 1.00 85.38 68 ARG A O 1
ATOM 550 N N . VAL A 1 69 ? -17.478 -12.122 18.031 1.00 86.75 69 VAL A N 1
ATOM 551 C CA . VAL A 1 69 ? -16.273 -12.690 18.644 1.00 86.75 69 VAL A CA 1
ATOM 552 C C . VAL A 1 69 ? -15.852 -11.829 19.833 1.00 86.75 69 VAL A C 1
ATOM 554 O O . VAL A 1 69 ? -15.247 -10.767 19.674 1.00 86.75 69 VAL A O 1
ATOM 557 N N . GLY A 1 70 ? -16.122 -12.314 21.049 1.00 77.62 70 GLY A N 1
ATOM 558 C CA . GLY A 1 70 ? -15.826 -11.584 22.290 1.00 77.62 70 GLY A CA 1
ATOM 559 C C . GLY A 1 70 ? -14.343 -11.224 22.472 1.00 77.62 70 GLY A C 1
ATOM 560 O O . GLY A 1 70 ? -14.027 -10.164 23.009 1.00 77.62 70 GLY A O 1
ATOM 561 N N . PHE A 1 71 ? -13.425 -12.053 21.960 1.00 81.94 71 PHE A N 1
ATOM 562 C CA . PHE A 1 71 ? -11.984 -11.772 21.970 1.00 81.94 71 PHE A CA 1
ATOM 563 C C . PHE A 1 71 ? -11.621 -10.536 21.132 1.00 81.94 71 PHE A C 1
ATOM 565 O O . PHE A 1 71 ? -10.911 -9.649 21.606 1.00 81.94 71 PHE A O 1
ATOM 572 N N . ILE A 1 72 ? -12.170 -10.437 19.916 1.00 78.69 72 ILE A N 1
ATOM 573 C CA . ILE A 1 72 ? -11.957 -9.296 19.015 1.00 78.69 72 ILE A CA 1
ATOM 574 C C . ILE A 1 72 ? -12.574 -8.032 19.610 1.00 78.69 72 ILE A C 1
ATOM 576 O O . ILE A 1 72 ? -11.942 -6.979 19.580 1.00 78.69 72 ILE A O 1
ATOM 580 N N . ASN A 1 73 ? -13.759 -8.145 20.221 1.00 83.06 73 ASN A N 1
ATOM 581 C CA . ASN A 1 73 ? -14.377 -7.036 20.942 1.00 83.06 73 ASN A CA 1
ATOM 582 C C . ASN A 1 73 ? -13.456 -6.484 22.035 1.00 83.06 73 ASN A C 1
ATOM 58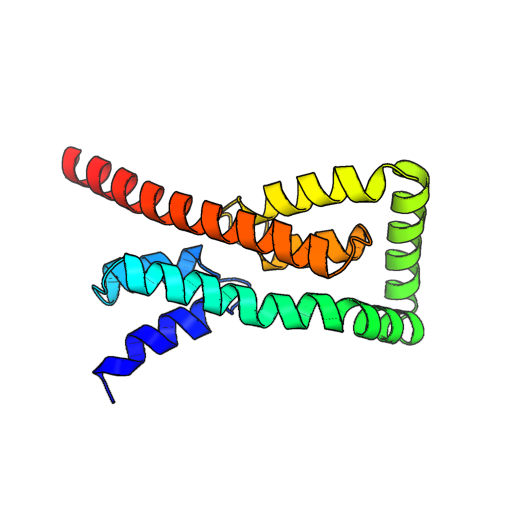4 O O . ASN A 1 73 ? -13.235 -5.278 22.107 1.00 83.06 73 ASN A O 1
ATOM 588 N N . LYS A 1 74 ? -12.870 -7.365 22.856 1.00 82.44 74 LYS A N 1
ATOM 589 C CA . LYS A 1 74 ? -11.976 -6.971 23.950 1.00 82.44 74 LYS A CA 1
ATOM 590 C C . LYS A 1 74 ? -10.699 -6.302 23.434 1.00 82.44 74 LYS A C 1
ATOM 592 O O . LYS A 1 74 ? -10.309 -5.271 23.974 1.00 82.44 74 LYS A O 1
ATOM 597 N N . ILE A 1 75 ? -10.079 -6.848 22.383 1.00 81.69 75 ILE A N 1
ATOM 598 C CA . ILE A 1 75 ? -8.867 -6.274 21.778 1.00 81.69 75 ILE A CA 1
ATOM 599 C C . ILE A 1 75 ? -9.158 -4.913 21.156 1.00 81.69 75 ILE A C 1
ATOM 601 O O . ILE A 1 75 ? -8.484 -3.942 21.483 1.00 81.69 75 ILE A O 1
ATOM 605 N N . LEU A 1 76 ? -10.154 -4.825 20.273 1.00 80.25 76 LEU A N 1
ATOM 606 C CA . LEU A 1 76 ? -10.441 -3.585 19.559 1.00 80.25 76 LEU A CA 1
ATOM 607 C C . LEU A 1 76 ? -10.922 -2.492 20.504 1.00 80.25 76 LEU A C 1
ATOM 609 O O . LEU A 1 76 ? -10.462 -1.363 20.381 1.00 80.25 76 LEU A O 1
ATOM 613 N N . THR A 1 77 ? -11.762 -2.821 21.488 1.00 81.56 77 THR A N 1
ATOM 614 C CA . THR A 1 77 ? -12.174 -1.853 22.515 1.00 81.56 77 THR A CA 1
ATOM 615 C C . THR A 1 77 ? -10.968 -1.373 23.319 1.00 81.56 77 THR A C 1
ATOM 617 O O . THR A 1 77 ? -10.795 -0.170 23.478 1.00 81.56 77 THR A O 1
ATOM 620 N N . ALA A 1 78 ? -10.066 -2.271 23.735 1.00 81.06 78 ALA A N 1
ATOM 621 C CA . ALA A 1 78 ? -8.842 -1.878 24.435 1.00 81.06 78 ALA A CA 1
ATOM 622 C C . ALA A 1 78 ? -7.932 -0.987 23.571 1.00 81.06 78 ALA A C 1
ATOM 624 O O . ALA A 1 78 ? -7.410 0.010 24.067 1.00 81.06 78 ALA A O 1
ATOM 625 N N . ILE A 1 79 ? -7.767 -1.308 22.283 1.00 77.75 79 ILE A N 1
ATOM 626 C CA . ILE A 1 79 ? -6.985 -0.500 21.339 1.00 77.75 79 ILE A CA 1
ATOM 627 C C . ILE A 1 79 ? -7.635 0.873 21.160 1.00 77.75 79 ILE A C 1
ATOM 629 O O . ILE A 1 79 ? -6.955 1.885 21.324 1.00 77.75 79 ILE A O 1
ATOM 633 N N . PHE A 1 80 ? -8.931 0.941 20.857 1.00 78.69 80 PHE A N 1
ATOM 634 C CA . PHE A 1 80 ? -9.626 2.207 20.632 1.00 78.69 80 PHE A CA 1
ATOM 635 C C . PHE A 1 80 ? -9.653 3.072 21.894 1.00 78.69 80 PHE A C 1
ATOM 637 O O . PHE A 1 80 ? -9.335 4.258 21.810 1.00 78.69 80 PHE A O 1
ATOM 644 N N . ASP A 1 81 ? -9.930 2.495 23.064 1.00 79.06 81 ASP A N 1
ATOM 645 C CA . ASP A 1 81 ? -9.940 3.224 24.335 1.00 79.06 81 ASP A CA 1
ATOM 646 C C . ASP A 1 81 ? -8.545 3.718 24.720 1.00 79.06 81 ASP A C 1
ATOM 648 O O . ASP A 1 81 ? -8.393 4.871 25.137 1.00 79.06 81 ASP A O 1
ATOM 652 N N . HIS A 1 82 ? -7.509 2.890 24.545 1.00 70.94 82 HIS A N 1
ATOM 653 C CA . HIS A 1 82 ? -6.128 3.294 24.803 1.00 70.94 82 HIS A CA 1
ATOM 654 C C . HIS A 1 82 ? -5.690 4.409 23.849 1.00 70.94 82 HIS A C 1
ATOM 656 O O . HIS A 1 82 ? -5.121 5.412 24.283 1.00 70.94 82 HIS A O 1
ATOM 662 N N . THR A 1 83 ? -6.001 4.279 22.558 1.00 65.62 83 THR A N 1
ATOM 663 C CA . THR A 1 83 ? -5.607 5.266 21.545 1.00 65.62 83 THR A CA 1
ATOM 664 C C . THR A 1 83 ? -6.356 6.588 21.752 1.00 65.62 83 THR A C 1
ATOM 666 O O . THR A 1 83 ? -5.740 7.655 21.712 1.00 65.62 83 THR A O 1
ATOM 669 N N . ARG A 1 84 ? -7.650 6.537 22.104 1.00 71.38 84 ARG A N 1
ATOM 670 C CA . ARG A 1 84 ? -8.471 7.718 22.412 1.00 71.38 84 ARG A CA 1
ATOM 671 C C . ARG A 1 84 ? -8.020 8.426 23.691 1.00 71.38 84 ARG A C 1
ATOM 673 O O . ARG A 1 84 ? -7.926 9.653 23.689 1.00 71.38 84 ARG A O 1
ATOM 680 N N . LYS A 1 85 ? -7.680 7.682 24.753 1.00 65.56 85 LYS A N 1
ATOM 681 C CA . LYS A 1 85 ? -7.129 8.245 26.003 1.00 65.56 85 LYS A CA 1
ATOM 682 C C . LYS A 1 85 ? -5.744 8.863 25.813 1.00 65.56 85 LYS A C 1
ATOM 684 O O . LYS A 1 85 ? -5.464 9.899 26.403 1.00 65.56 85 LYS A O 1
ATOM 689 N N . LYS A 1 86 ? -4.879 8.242 25.005 1.00 62.25 86 LYS A N 1
ATOM 690 C CA . LYS A 1 86 ? -3.478 8.662 24.842 1.00 62.25 86 LYS A CA 1
ATOM 691 C C . LYS A 1 86 ? -3.296 9.818 23.857 1.00 62.25 86 LYS A C 1
ATOM 693 O O . LYS A 1 86 ? -2.400 10.635 24.053 1.00 62.25 86 LYS A O 1
ATOM 698 N N . TYR A 1 87 ? -4.128 9.903 22.815 1.00 62.72 87 TYR A N 1
ATOM 699 C CA . TYR A 1 87 ? -3.918 10.856 21.717 1.00 62.72 87 TYR A CA 1
ATOM 700 C C . TYR A 1 87 ? -5.033 11.895 21.527 1.00 62.72 87 TYR A C 1
ATOM 702 O O . TYR A 1 87 ? -4.801 12.871 20.809 1.00 62.72 87 TYR A O 1
ATOM 710 N N . GLY A 1 88 ? -6.189 11.763 22.194 1.00 68.06 88 GLY A N 1
ATOM 711 C CA . GLY A 1 88 ? -7.230 12.800 22.278 1.00 68.06 88 GLY A CA 1
ATOM 712 C C . GLY A 1 88 ? -7.518 13.517 20.948 1.00 68.06 88 GLY A C 1
ATOM 713 O O . GLY A 1 88 ? -7.726 12.881 19.918 1.00 68.06 88 GLY A O 1
ATOM 714 N N . SER A 1 89 ? -7.476 14.854 20.946 1.00 64.31 89 SER A N 1
ATOM 715 C CA . SER A 1 89 ? -7.673 15.693 19.747 1.00 64.31 89 SER A CA 1
ATOM 716 C C . SER A 1 89 ? -6.490 15.705 18.762 1.00 64.31 89 SER A C 1
ATOM 718 O O . SER A 1 89 ? -6.646 16.137 17.621 1.00 64.31 89 SER A O 1
ATOM 720 N N . LYS A 1 90 ? -5.303 15.222 19.160 1.00 67.94 90 LYS A N 1
ATOM 721 C CA . LYS A 1 90 ? -4.097 15.154 18.306 1.00 67.94 90 LYS A CA 1
ATOM 722 C C . LYS A 1 90 ? -3.990 13.841 17.518 1.00 67.94 90 LYS A C 1
ATOM 724 O O . LYS A 1 90 ? -3.122 13.728 16.650 1.00 67.94 90 LYS A O 1
ATOM 729 N N . MET A 1 91 ? -4.879 12.884 17.788 1.00 71.62 91 MET A N 1
ATOM 730 C CA . MET A 1 91 ? -4.912 11.548 17.190 1.00 71.62 91 MET A CA 1
ATOM 731 C C . MET A 1 91 ? -4.980 11.581 15.664 1.00 71.62 91 MET A C 1
ATOM 733 O O . MET A 1 91 ? -4.212 10.883 15.008 1.00 71.62 91 MET A O 1
ATOM 737 N N . GLU A 1 92 ? -5.814 12.454 15.095 1.00 72.94 92 GLU A N 1
ATOM 738 C CA . GLU A 1 92 ? -5.951 12.555 13.639 1.00 72.94 92 GLU A CA 1
ATOM 739 C C . GLU A 1 92 ? -4.651 13.059 12.989 1.00 72.94 92 GLU A C 1
ATOM 741 O O . GLU A 1 92 ? -4.219 12.512 11.980 1.00 72.94 92 GLU A O 1
ATOM 746 N N . ARG A 1 93 ? -3.970 14.049 13.591 1.00 79.19 93 ARG A N 1
ATOM 747 C CA . ARG A 1 93 ? -2.725 14.619 13.042 1.00 79.19 93 ARG A CA 1
ATOM 748 C C . ARG A 1 93 ? -1.554 13.640 13.149 1.00 79.19 93 ARG A C 1
ATOM 750 O O . ARG A 1 93 ? -0.865 13.420 12.153 1.00 79.19 93 ARG A O 1
ATOM 757 N N . LEU A 1 94 ? -1.343 13.043 14.325 1.00 84.88 94 LEU A N 1
ATOM 758 C CA . LEU A 1 94 ? -0.260 12.076 14.537 1.00 84.88 94 LEU A CA 1
ATOM 759 C C . LEU A 1 94 ? -0.488 10.801 13.712 1.00 84.88 94 LEU A C 1
ATOM 761 O O . LEU A 1 94 ? 0.435 10.319 13.059 1.00 84.88 94 LEU A O 1
ATOM 765 N N . GLY A 1 95 ? -1.731 10.312 13.680 1.00 85.12 95 GLY A N 1
ATOM 766 C CA . GLY A 1 95 ? -2.126 9.165 12.871 1.00 85.12 95 GLY A CA 1
ATOM 767 C C . GLY A 1 95 ? -1.862 9.400 11.387 1.00 85.12 95 GLY A C 1
ATOM 768 O O . GLY A 1 95 ? -1.303 8.529 10.730 1.00 85.12 95 GLY A O 1
ATOM 769 N N . THR A 1 96 ? -2.171 10.588 10.852 1.00 89.25 96 THR A N 1
ATOM 770 C CA . THR A 1 96 ? -1.899 10.870 9.430 1.00 89.25 96 THR A CA 1
ATOM 771 C C . THR A 1 96 ? -0.420 10.884 9.077 1.00 89.25 96 THR A C 1
ATOM 773 O O . THR A 1 96 ? -0.054 10.385 8.016 1.00 89.25 96 THR A O 1
ATOM 776 N N . ALA A 1 97 ? 0.437 11.398 9.964 1.00 91.75 97 ALA A N 1
ATOM 777 C CA . ALA A 1 97 ? 1.881 11.352 9.754 1.00 91.75 97 ALA A CA 1
ATOM 778 C C . ALA A 1 97 ? 2.398 9.905 9.768 1.00 91.75 97 ALA A C 1
ATOM 780 O O . ALA A 1 97 ? 3.202 9.532 8.917 1.00 91.75 97 ALA A O 1
ATOM 781 N N . LEU A 1 98 ? 1.889 9.076 10.686 1.00 91.75 98 LEU A N 1
ATOM 782 C CA . LEU A 1 98 ? 2.248 7.662 10.763 1.00 91.75 98 LEU A CA 1
ATOM 783 C C . LEU A 1 98 ? 1.787 6.882 9.525 1.00 91.75 98 LEU A C 1
ATOM 785 O O . LEU A 1 98 ? 2.558 6.102 8.981 1.00 91.75 98 LEU A O 1
ATOM 789 N N . VAL A 1 99 ? 0.559 7.113 9.054 1.00 94.06 99 VAL A N 1
ATOM 790 C CA . VAL A 1 99 ? 0.029 6.495 7.827 1.00 94.06 99 VAL A CA 1
ATOM 791 C C . VAL A 1 99 ? 0.902 6.833 6.627 1.00 94.06 99 VAL A C 1
ATOM 793 O O . VAL A 1 99 ? 1.267 5.931 5.878 1.00 94.06 99 VAL A O 1
ATOM 796 N N . LEU A 1 100 ? 1.279 8.105 6.468 1.00 95.44 100 LEU A N 1
ATOM 797 C CA . LEU A 1 100 ? 2.175 8.521 5.392 1.00 95.44 100 LEU A CA 1
ATOM 798 C C . LEU A 1 100 ? 3.538 7.825 5.502 1.00 95.44 100 LEU A C 1
ATOM 800 O O . LEU A 1 100 ? 4.014 7.261 4.524 1.00 95.44 100 LEU A O 1
ATOM 804 N N . PHE A 1 101 ? 4.142 7.825 6.692 1.00 94.88 101 PHE A N 1
ATOM 805 C CA . PHE A 1 101 ? 5.441 7.194 6.922 1.00 94.88 101 PHE A CA 1
ATOM 806 C C . PHE A 1 101 ? 5.417 5.696 6.596 1.00 94.88 101 PHE A C 1
ATOM 808 O O . PHE A 1 101 ? 6.279 5.202 5.876 1.00 94.88 101 PHE A O 1
ATOM 815 N N . ILE A 1 102 ? 4.391 4.983 7.059 1.00 94.81 102 ILE A N 1
ATOM 816 C CA . ILE A 1 102 ? 4.244 3.547 6.812 1.00 94.81 102 ILE A CA 1
ATOM 817 C C . ILE A 1 102 ? 3.986 3.266 5.333 1.00 94.81 102 ILE A C 1
ATOM 819 O O . ILE A 1 102 ? 4.571 2.329 4.795 1.00 94.81 102 ILE A O 1
ATOM 823 N N . ALA A 1 103 ? 3.179 4.08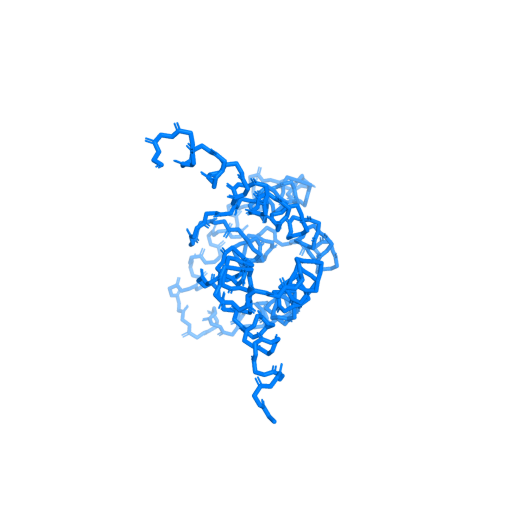7 4.657 1.00 95.19 103 ALA A N 1
ATOM 824 C CA . ALA A 1 103 ? 2.915 3.938 3.228 1.00 95.19 103 ALA A CA 1
ATOM 825 C C . ALA A 1 103 ? 4.186 4.101 2.371 1.00 95.19 103 ALA A C 1
ATOM 827 O O . ALA A 1 103 ? 4.326 3.407 1.367 1.00 95.19 103 ALA A O 1
ATOM 828 N N . ILE A 1 104 ? 5.124 4.965 2.780 1.00 95.31 104 ILE A N 1
ATOM 829 C CA . ILE A 1 104 ? 6.388 5.213 2.066 1.00 95.31 104 ILE A CA 1
ATOM 830 C C . ILE A 1 104 ? 7.339 4.011 2.138 1.00 95.31 104 ILE A C 1
ATOM 832 O O . ILE A 1 104 ? 8.068 3.743 1.185 1.00 95.31 104 ILE A O 1
ATOM 836 N N . ILE A 1 105 ? 7.363 3.290 3.260 1.00 92.06 105 ILE A N 1
ATOM 837 C CA . ILE A 1 105 ? 8.362 2.247 3.514 1.00 92.06 105 ILE A CA 1
ATOM 838 C C . ILE A 1 105 ? 8.134 1.045 2.574 1.00 92.06 105 ILE A C 1
ATOM 840 O O . ILE A 1 105 ? 7.088 0.394 2.656 1.00 92.06 105 ILE A O 1
ATOM 844 N N . PRO A 1 106 ? 9.100 0.676 1.707 1.00 86.50 106 PRO A N 1
ATOM 845 C CA . PRO A 1 106 ? 8.966 -0.442 0.770 1.00 86.50 106 PRO A CA 1
ATOM 846 C C . PRO A 1 106 ? 9.316 -1.798 1.416 1.00 86.50 106 PRO A C 1
ATOM 848 O O . PRO A 1 106 ? 9.896 -2.666 0.771 1.00 86.50 106 PRO A O 1
ATOM 851 N N . VAL A 1 107 ? 8.982 -1.994 2.695 1.00 85.81 107 VAL A N 1
ATOM 852 C CA . VAL A 1 107 ? 9.298 -3.223 3.444 1.00 85.81 107 VAL A CA 1
ATOM 853 C C . VAL A 1 107 ? 8.111 -4.184 3.375 1.00 85.81 107 VAL A C 1
ATOM 855 O O . VAL A 1 107 ? 6.986 -3.768 3.665 1.00 85.81 107 VAL A O 1
ATOM 858 N N . PRO A 1 108 ? 8.329 -5.464 3.024 1.00 80.06 108 PRO A N 1
ATOM 859 C CA . PRO A 1 108 ? 7.258 -6.452 2.999 1.00 80.06 108 PRO A CA 1
ATOM 860 C C . PRO A 1 108 ? 6.653 -6.640 4.396 1.00 80.06 108 PRO A C 1
ATOM 862 O O . PRO A 1 108 ? 7.355 -6.567 5.402 1.00 80.06 108 PRO A O 1
ATOM 865 N N . PHE A 1 109 ? 5.344 -6.894 4.450 1.00 74.06 109 PHE A N 1
ATOM 866 C CA . PHE A 1 109 ? 4.537 -7.126 5.662 1.00 74.06 109 PHE A CA 1
ATOM 867 C C . PHE A 1 109 ? 4.383 -5.935 6.627 1.00 74.06 109 PHE A C 1
ATOM 869 O O . PHE A 1 109 ? 3.319 -5.775 7.221 1.00 74.06 109 PHE A O 1
ATOM 876 N N . ILE A 1 110 ? 5.407 -5.096 6.790 1.00 79.81 110 ILE A N 1
ATOM 877 C CA . ILE A 1 110 ? 5.451 -4.039 7.816 1.00 79.81 110 ILE A CA 1
ATOM 878 C C . ILE A 1 110 ? 5.166 -2.652 7.217 1.00 79.81 110 ILE A C 1
ATOM 880 O O . ILE A 1 110 ? 4.658 -1.774 7.911 1.00 79.81 110 ILE A O 1
ATOM 884 N N . GLY A 1 111 ? 5.460 -2.448 5.931 1.00 81.50 111 GLY A N 1
ATOM 885 C CA . GLY A 1 111 ? 5.283 -1.173 5.236 1.00 81.50 111 GLY A CA 1
ATOM 886 C C . GLY A 1 111 ? 4.337 -1.264 4.043 1.00 81.50 111 GLY A C 1
ATOM 887 O O . GLY A 1 111 ? 4.013 -2.343 3.546 1.00 81.50 111 GLY A O 1
ATOM 888 N N . GLY A 1 112 ? 3.932 -0.108 3.534 1.00 90.94 112 GLY A N 1
ATOM 889 C CA . GLY A 1 112 ? 3.126 0.029 2.327 1.00 90.94 112 GLY A CA 1
ATOM 890 C C . GLY A 1 112 ? 1.652 0.312 2.556 1.00 90.94 112 GLY A C 1
ATOM 891 O O . GLY A 1 112 ? 1.206 0.629 3.664 1.00 90.94 112 GLY A O 1
ATOM 892 N N . ALA A 1 113 ? 0.908 0.267 1.456 1.00 94.31 113 ALA A N 1
ATOM 893 C CA . ALA A 1 113 ? -0.438 0.817 1.389 1.00 94.31 113 ALA A CA 1
ATOM 894 C C . ALA A 1 113 ? -1.428 0.022 2.251 1.00 94.31 113 ALA A C 1
ATOM 896 O O . ALA A 1 113 ? -2.264 0.617 2.937 1.00 94.31 113 ALA A O 1
ATOM 897 N N . TRP A 1 114 ? -1.304 -1.309 2.277 1.00 93.25 114 TRP A N 1
ATOM 898 C CA . TRP A 1 114 ? -2.197 -2.175 3.049 1.00 93.25 114 TRP A CA 1
ATOM 899 C C . TRP A 1 114 ? -2.028 -1.971 4.554 1.00 93.25 114 TRP A C 1
ATOM 901 O O . TRP A 1 114 ? -3.012 -1.772 5.273 1.00 93.25 114 TRP A O 1
ATOM 911 N N . THR A 1 115 ? -0.784 -1.940 5.036 1.00 92.62 115 THR A N 1
ATOM 912 C CA . THR A 1 115 ? -0.493 -1.686 6.453 1.00 92.62 115 THR A CA 1
ATOM 913 C C . THR A 1 115 ? -0.891 -0.265 6.851 1.00 92.62 115 THR A C 1
ATOM 915 O O . THR A 1 115 ? -1.484 -0.060 7.911 1.00 92.62 115 THR A O 1
ATOM 918 N N . ALA A 1 116 ? -0.664 0.718 5.978 1.00 94.44 116 ALA A N 1
ATOM 919 C CA . ALA A 1 116 ? -1.098 2.092 6.204 1.00 94.44 116 ALA A CA 1
ATOM 920 C C . ALA A 1 116 ? -2.632 2.218 6.304 1.00 94.44 116 ALA A C 1
ATOM 922 O O . ALA A 1 116 ? -3.124 2.966 7.149 1.00 94.44 116 ALA A O 1
ATOM 923 N N . ALA A 1 117 ? -3.400 1.451 5.520 1.00 94.31 117 ALA A N 1
ATOM 924 C CA . ALA A 1 117 ? -4.862 1.413 5.616 1.00 94.31 117 ALA A CA 1
ATOM 925 C C . ALA A 1 117 ? -5.357 0.829 6.952 1.00 94.31 117 ALA A C 1
ATOM 927 O O . ALA A 1 117 ? -6.293 1.367 7.549 1.00 94.31 117 ALA A O 1
ATOM 928 N N . LEU A 1 118 ? -4.701 -0.222 7.458 1.00 91.50 118 LEU A N 1
ATOM 929 C CA . LEU A 1 118 ? -4.992 -0.786 8.783 1.00 91.50 118 LEU A CA 1
ATOM 930 C C . LEU A 1 118 ? -4.708 0.227 9.898 1.00 91.50 118 LEU A C 1
ATOM 932 O O . LEU A 1 118 ? -5.533 0.415 10.793 1.00 91.50 118 LEU A O 1
ATOM 936 N N . ILE A 1 119 ? -3.574 0.927 9.822 1.00 90.56 119 ILE A N 1
ATOM 937 C CA . ILE A 1 119 ? -3.225 1.979 10.784 1.00 90.56 119 ILE A CA 1
ATOM 938 C C . ILE A 1 119 ? -4.234 3.124 10.709 1.00 90.56 119 ILE A C 1
ATOM 940 O O . ILE A 1 119 ? -4.714 3.582 11.743 1.00 90.56 119 ILE A O 1
ATOM 944 N N . ALA A 1 120 ? -4.620 3.556 9.509 1.00 91.94 120 ALA A N 1
ATOM 945 C CA . ALA A 1 120 ? -5.611 4.611 9.339 1.00 91.94 120 ALA A CA 1
ATOM 946 C C . ALA A 1 120 ? -6.950 4.264 10.007 1.00 91.94 120 ALA A C 1
ATOM 948 O O . ALA A 1 120 ? -7.571 5.126 10.633 1.00 91.94 120 ALA A O 1
ATOM 949 N N . PHE A 1 121 ? -7.360 2.998 9.915 1.00 89.44 121 PHE A N 1
ATOM 950 C CA . PHE A 1 121 ? -8.547 2.482 10.585 1.00 89.44 121 PHE A CA 1
ATOM 951 C C . PHE A 1 121 ? -8.410 2.489 12.114 1.00 89.44 121 PHE A C 1
ATOM 953 O O . PHE A 1 121 ? -9.286 3.016 12.799 1.00 89.44 121 PHE A O 1
ATOM 960 N N . VAL A 1 122 ? -7.301 1.972 12.656 1.00 85.94 122 VAL A N 1
ATOM 961 C CA . VAL A 1 122 ? -7.044 1.951 14.110 1.00 85.94 122 VAL A CA 1
ATOM 962 C C . VAL A 1 122 ? -7.011 3.364 14.696 1.00 85.94 122 VAL A C 1
ATOM 964 O O . VAL A 1 122 ? -7.558 3.612 15.769 1.00 85.94 122 VAL A O 1
ATOM 967 N N . PHE A 1 123 ? -6.414 4.310 13.970 1.00 83.69 123 PHE A N 1
ATOM 968 C CA . PHE A 1 123 ? -6.340 5.711 14.378 1.00 83.69 123 PHE A CA 1
ATOM 969 C C . PHE A 1 123 ? -7.624 6.509 14.099 1.00 83.69 123 PHE A C 1
ATOM 971 O O . PHE A 1 123 ? -7.671 7.701 14.403 1.00 83.69 123 PHE A O 1
ATOM 978 N N . GLY A 1 124 ? -8.666 5.881 13.542 1.00 84.19 124 GLY A N 1
ATOM 979 C CA . GLY A 1 124 ? -9.952 6.526 13.275 1.00 84.19 124 GLY A CA 1
ATOM 980 C C . GLY A 1 124 ? -9.854 7.713 12.311 1.00 84.19 124 GLY A C 1
ATOM 981 O O . GLY A 1 124 ? -10.602 8.682 12.442 1.00 84.19 124 GLY A O 1
ATOM 982 N N . ILE A 1 125 ? -8.908 7.680 11.370 1.00 87.81 125 ILE A N 1
ATOM 983 C CA . ILE A 1 125 ? -8.678 8.779 10.428 1.00 87.81 125 ILE A CA 1
ATOM 984 C C . ILE A 1 125 ? -9.808 8.805 9.394 1.00 87.81 125 ILE A C 1
ATOM 986 O O . ILE A 1 125 ? -10.247 7.769 8.890 1.00 87.81 125 ILE A O 1
ATOM 990 N N . LYS A 1 126 ? -10.274 10.011 9.047 1.00 89.62 126 LYS A N 1
ATOM 991 C CA . LYS A 1 126 ? -11.330 10.216 8.046 1.00 89.62 126 LYS A CA 1
ATOM 992 C C . LYS A 1 126 ? -10.957 9.571 6.711 1.00 89.62 126 LYS A C 1
ATOM 994 O O . LYS A 1 126 ? -9.863 9.806 6.208 1.00 89.62 126 LYS A O 1
ATOM 999 N N . TYR A 1 127 ? -11.910 8.868 6.094 1.00 89.56 127 TYR A N 1
ATOM 1000 C CA . TYR A 1 127 ? -11.730 8.117 4.843 1.00 89.56 127 TYR A CA 1
ATOM 1001 C C . TYR A 1 127 ? -10.911 8.863 3.778 1.00 89.56 127 TYR A C 1
ATOM 1003 O O . TYR A 1 127 ? -9.843 8.402 3.394 1.00 89.56 127 TYR A O 1
ATOM 1011 N N . TRP A 1 128 ? -11.356 10.049 3.350 1.00 92.94 128 TRP A N 1
ATOM 1012 C CA . TRP A 1 128 ? -10.679 10.813 2.294 1.00 92.94 128 TRP A CA 1
ATOM 1013 C C . TRP A 1 128 ? -9.280 11.285 2.679 1.00 92.94 128 TRP A C 1
ATOM 1015 O O . TRP A 1 128 ? -8.394 11.362 1.831 1.00 92.94 128 TRP A O 1
ATOM 1025 N N . ARG A 1 129 ? -9.063 11.554 3.967 1.00 92.50 129 ARG A N 1
ATOM 1026 C CA . ARG A 1 129 ? -7.746 11.914 4.482 1.00 92.50 129 ARG A CA 1
ATOM 1027 C C . ARG A 1 129 ? -6.815 10.704 4.420 1.00 92.50 129 ARG A C 1
ATOM 1029 O O . ARG A 1 129 ? -5.704 10.828 3.919 1.00 92.50 129 ARG A O 1
ATOM 1036 N N . SER A 1 130 ? -7.291 9.533 4.834 1.00 94.75 130 SER A N 1
ATOM 1037 C CA . SER A 1 130 ? -6.560 8.266 4.722 1.00 94.75 130 SER A CA 1
ATOM 1038 C C . SER A 1 130 ? -6.203 7.946 3.271 1.00 94.75 130 SER A C 1
ATOM 1040 O O . SER A 1 130 ? -5.040 7.683 2.983 1.00 94.75 130 SER A O 1
ATOM 1042 N N . VAL A 1 131 ? -7.168 8.047 2.348 1.00 96.12 131 VAL A N 1
ATOM 1043 C CA . VAL A 1 131 ? -6.945 7.828 0.908 1.00 96.12 131 VAL A CA 1
ATOM 1044 C C . VAL A 1 131 ? -5.851 8.752 0.377 1.00 96.12 131 VAL A C 1
ATOM 1046 O O . VAL A 1 131 ? -4.931 8.280 -0.282 1.00 96.12 131 VAL A O 1
ATOM 1049 N N . PHE A 1 132 ? -5.914 10.046 0.695 1.00 96.81 132 PHE A N 1
ATOM 1050 C CA . PHE A 1 132 ? -4.945 11.033 0.220 1.00 96.81 132 PHE A CA 1
ATOM 1051 C C . PHE A 1 132 ? -3.517 10.751 0.709 1.00 96.81 132 PHE A C 1
ATOM 1053 O O . PHE A 1 132 ? -2.584 10.728 -0.091 1.00 96.81 132 PHE A O 1
ATOM 1060 N N . PHE A 1 133 ? -3.331 10.496 2.008 1.00 96.19 133 PHE A N 1
ATOM 1061 C CA . PHE A 1 133 ? -1.996 10.234 2.558 1.00 96.19 133 PHE A CA 1
ATOM 1062 C C . PHE A 1 133 ? -1.421 8.890 2.106 1.00 96.19 133 PHE A C 1
ATOM 1064 O O . PHE A 1 133 ? -0.222 8.814 1.842 1.00 96.19 133 PHE A O 1
ATOM 1071 N N . ILE A 1 134 ? -2.255 7.853 1.971 1.00 96.69 134 ILE A N 1
ATOM 1072 C CA . ILE A 1 134 ? -1.807 6.567 1.423 1.00 96.69 134 ILE A CA 1
ATOM 1073 C C . ILE A 1 134 ? -1.413 6.737 -0.041 1.00 96.69 134 ILE A C 1
ATOM 1075 O O . ILE A 1 134 ? -0.342 6.285 -0.418 1.00 96.69 134 ILE A O 1
ATOM 1079 N N . PHE A 1 135 ? -2.200 7.463 -0.838 1.00 97.50 135 PHE A N 1
ATOM 1080 C CA . PHE A 1 135 ? -1.878 7.725 -2.240 1.00 97.50 135 PHE A CA 1
ATOM 1081 C C . PHE A 1 135 ? -0.527 8.426 -2.413 1.00 97.50 135 PHE A C 1
ATOM 1083 O O . PHE A 1 135 ? 0.305 7.977 -3.200 1.00 97.50 135 PHE A O 1
ATOM 1090 N N . ILE A 1 136 ? -0.273 9.486 -1.637 1.00 97.69 136 ILE A N 1
ATOM 1091 C CA . ILE A 1 136 ? 1.024 10.178 -1.648 1.00 97.69 136 ILE A CA 1
ATOM 1092 C C . ILE A 1 136 ? 2.146 9.224 -1.236 1.00 97.69 136 ILE A C 1
ATOM 1094 O O . ILE A 1 136 ? 3.176 9.164 -1.905 1.00 97.69 136 ILE A O 1
ATOM 1098 N N . GLY A 1 137 ? 1.951 8.463 -0.157 1.00 96.50 137 GLY A N 1
ATOM 1099 C CA . GLY A 1 137 ? 2.947 7.501 0.302 1.00 96.50 137 GLY A CA 1
ATOM 1100 C C . GLY A 1 137 ? 3.251 6.431 -0.746 1.00 96.50 137 GLY A C 1
ATOM 1101 O O . GLY A 1 137 ? 4.414 6.127 -0.978 1.00 96.50 137 GLY A O 1
ATOM 1102 N N . THR A 1 138 ? 2.231 5.938 -1.445 1.00 96.50 138 THR A N 1
ATOM 1103 C CA . THR A 1 138 ? 2.341 4.961 -2.532 1.00 96.50 138 THR A CA 1
ATOM 1104 C C . THR A 1 138 ? 3.111 5.501 -3.740 1.00 96.50 138 THR A C 1
ATOM 1106 O O . THR A 1 138 ? 3.954 4.790 -4.287 1.00 96.50 138 THR A O 1
ATOM 1109 N N . ILE A 1 139 ? 2.872 6.755 -4.137 1.00 97.44 139 ILE A N 1
ATOM 1110 C CA . ILE A 1 139 ? 3.655 7.437 -5.184 1.00 97.44 139 ILE A CA 1
ATOM 1111 C C . ILE A 1 139 ? 5.135 7.464 -4.786 1.00 97.44 139 ILE A C 1
ATOM 1113 O O . ILE A 1 139 ? 6.000 7.005 -5.531 1.00 97.44 139 ILE A O 1
ATOM 1117 N N . ILE A 1 140 ? 5.428 7.954 -3.579 1.00 97.12 140 ILE A N 1
ATOM 1118 C CA . ILE A 1 140 ? 6.804 8.068 -3.081 1.00 97.12 140 ILE A CA 1
ATOM 1119 C C . ILE A 1 140 ? 7.458 6.684 -2.981 1.00 97.12 140 ILE A C 1
ATOM 1121 O O . ILE A 1 140 ? 8.593 6.511 -3.417 1.00 97.12 140 ILE A O 1
ATOM 1125 N N . GLN A 1 141 ? 6.741 5.684 -2.464 1.00 95.69 141 GLN A N 1
ATOM 1126 C CA . GLN A 1 141 ? 7.227 4.311 -2.358 1.00 95.69 141 GLN A CA 1
ATOM 1127 C C . GLN A 1 141 ? 7.628 3.753 -3.728 1.00 95.69 141 GLN A C 1
ATOM 1129 O O . GLN A 1 141 ? 8.710 3.184 -3.859 1.00 95.69 141 GLN A O 1
ATOM 1134 N N . GLY A 1 142 ? 6.794 3.933 -4.758 1.00 95.38 142 GLY A N 1
ATOM 1135 C CA . GLY A 1 142 ? 7.111 3.461 -6.106 1.00 95.38 142 GLY A CA 1
ATOM 1136 C C . GLY A 1 142 ? 8.371 4.121 -6.678 1.00 95.38 142 GLY A C 1
ATOM 1137 O O . GLY A 1 142 ? 9.198 3.432 -7.271 1.00 95.38 142 GLY A O 1
ATOM 1138 N N . LEU A 1 143 ? 8.575 5.420 -6.430 1.00 96.25 143 LEU A N 1
ATOM 1139 C CA . LEU A 1 143 ? 9.809 6.118 -6.816 1.00 96.25 143 LEU A CA 1
ATOM 1140 C C . LEU A 1 143 ? 11.039 5.577 -6.074 1.00 96.25 143 LEU A C 1
ATOM 1142 O O . LEU A 1 143 ? 12.078 5.373 -6.698 1.00 96.25 143 LEU A O 1
ATOM 1146 N N . ILE A 1 144 ? 10.920 5.301 -4.771 1.00 95.12 144 ILE A N 1
ATOM 1147 C CA . ILE A 1 144 ? 12.001 4.705 -3.969 1.00 95.12 144 ILE A CA 1
ATOM 1148 C C . ILE A 1 144 ? 12.375 3.321 -4.507 1.00 95.12 144 ILE A C 1
ATOM 1150 O O . ILE A 1 144 ? 13.559 3.018 -4.627 1.00 95.12 144 ILE A O 1
ATOM 1154 N N . VAL A 1 145 ? 11.387 2.491 -4.857 1.00 94.62 145 VAL A N 1
ATOM 1155 C CA . VAL A 1 145 ? 11.627 1.157 -5.430 1.00 94.62 145 VAL A CA 1
ATOM 1156 C C . VAL A 1 145 ? 12.390 1.272 -6.747 1.00 94.62 145 VAL A C 1
ATOM 1158 O O . VAL A 1 145 ? 13.410 0.608 -6.913 1.00 94.62 145 VAL A O 1
ATOM 1161 N N . ILE A 1 146 ? 11.948 2.149 -7.653 1.00 94.88 146 ILE A N 1
ATOM 1162 C CA . ILE A 1 146 ? 12.615 2.372 -8.942 1.00 94.88 146 ILE A CA 1
ATOM 1163 C C . ILE A 1 146 ? 14.055 2.856 -8.728 1.00 94.88 146 ILE A C 1
ATOM 1165 O O . ILE A 1 146 ? 14.984 2.293 -9.304 1.00 94.88 146 ILE A O 1
ATOM 1169 N N . ALA A 1 147 ? 14.258 3.862 -7.874 1.00 94.12 147 ALA A N 1
ATOM 1170 C CA . ALA A 1 147 ? 15.589 4.375 -7.563 1.00 94.12 147 ALA A CA 1
ATOM 1171 C C . ALA A 1 147 ? 16.498 3.277 -6.988 1.00 94.12 147 ALA A C 1
ATOM 1173 O O . ALA A 1 147 ? 17.624 3.105 -7.451 1.00 94.12 147 ALA A O 1
ATOM 1174 N N . GLY A 1 148 ? 15.984 2.484 -6.043 1.00 92.50 148 GLY A N 1
ATOM 1175 C CA . GLY A 1 148 ? 16.700 1.361 -5.444 1.00 92.50 148 GLY A CA 1
ATOM 1176 C C . GLY A 1 148 ? 17.113 0.299 -6.464 1.00 92.50 148 GLY A C 1
ATOM 1177 O O . GLY A 1 148 ? 18.243 -0.181 -6.409 1.00 92.50 148 GLY A O 1
ATOM 1178 N N . MET A 1 149 ? 16.247 -0.020 -7.431 1.00 92.25 149 MET A N 1
ATOM 1179 C CA . MET A 1 149 ? 16.573 -0.949 -8.519 1.00 92.25 149 MET A CA 1
ATOM 1180 C C . MET A 1 149 ? 17.742 -0.446 -9.371 1.00 92.25 149 MET A C 1
ATOM 1182 O O . MET A 1 149 ? 18.699 -1.186 -9.604 1.00 92.25 149 MET A O 1
ATOM 1186 N N . TYR A 1 150 ? 17.705 0.821 -9.796 1.00 89.88 150 TYR A N 1
ATOM 1187 C CA . TYR A 1 150 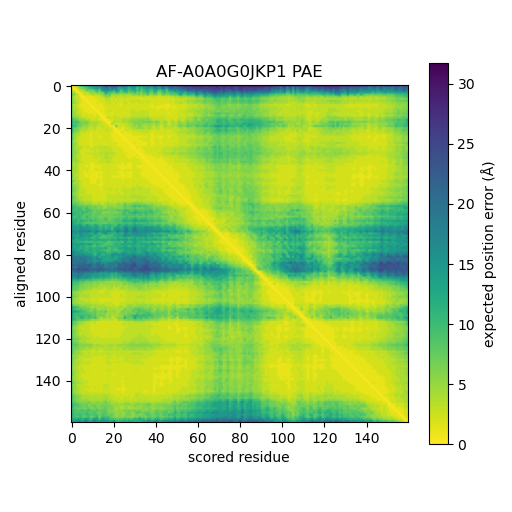? 18.782 1.400 -10.600 1.00 89.88 150 TYR A CA 1
ATOM 1188 C C . TYR A 1 150 ? 20.097 1.478 -9.830 1.00 89.88 150 TYR A C 1
ATOM 1190 O O . TYR A 1 150 ? 21.125 1.053 -10.355 1.00 89.88 150 TYR A O 1
ATOM 1198 N N . SER A 1 151 ? 20.072 1.945 -8.578 1.00 89.94 151 SER A N 1
ATOM 1199 C CA . SER A 1 151 ? 21.263 1.988 -7.726 1.00 89.94 151 SER A CA 1
ATOM 1200 C C . SER A 1 151 ? 21.865 0.600 -7.518 1.00 89.94 151 SER A C 1
ATOM 1202 O O . SER A 1 151 ? 23.075 0.436 -7.663 1.00 89.94 151 SER A O 1
ATOM 1204 N N . PHE A 1 152 ? 21.036 -0.411 -7.245 1.00 88.56 152 PHE A N 1
ATOM 1205 C CA . PHE A 1 152 ? 21.499 -1.788 -7.091 1.00 88.56 152 PHE A CA 1
ATOM 1206 C C . PHE A 1 152 ? 22.130 -2.321 -8.384 1.00 88.56 152 PHE A C 1
ATOM 1208 O O . PHE A 1 152 ? 23.240 -2.847 -8.353 1.00 88.56 152 PHE A O 1
ATOM 1215 N N . SER A 1 153 ? 21.467 -2.124 -9.528 1.00 84.88 153 SER A N 1
ATOM 1216 C CA . SER A 1 153 ? 21.979 -2.569 -10.829 1.00 84.88 153 SER A CA 1
ATOM 1217 C C . SER A 1 153 ? 23.303 -1.895 -11.215 1.00 84.88 153 SER A C 1
ATOM 1219 O O . SER A 1 153 ? 24.173 -2.542 -11.794 1.00 84.88 153 SER A O 1
ATOM 1221 N N . ALA A 1 154 ? 23.482 -0.616 -10.870 1.00 86.75 154 ALA A N 1
ATOM 1222 C CA . ALA A 1 154 ? 24.706 0.130 -11.136 1.00 86.75 154 ALA A CA 1
ATOM 1223 C C . ALA A 1 154 ? 25.870 -0.380 -10.281 1.00 86.75 154 ALA A C 1
ATOM 1225 O O . ALA A 1 154 ? 26.949 -0.625 -10.812 1.00 86.75 154 ALA A O 1
ATOM 1226 N N . ILE A 1 155 ? 25.634 -0.592 -8.981 1.00 88.88 155 ILE A N 1
ATOM 1227 C CA . ILE A 1 155 ? 26.629 -1.161 -8.064 1.00 88.88 155 ILE A CA 1
ATOM 1228 C C . ILE A 1 155 ? 27.023 -2.563 -8.526 1.00 88.88 155 ILE A C 1
ATOM 1230 O O . ILE A 1 155 ? 28.208 -2.863 -8.608 1.00 88.88 155 ILE A O 1
ATOM 1234 N N . TRP A 1 156 ? 26.052 -3.405 -8.885 1.00 86.75 156 TRP A N 1
ATOM 1235 C CA . TRP A 1 156 ? 26.318 -4.769 -9.341 1.00 86.75 156 TRP A CA 1
ATOM 1236 C C . TRP A 1 156 ? 27.294 -4.806 -10.525 1.00 86.75 156 TRP A C 1
ATOM 1238 O O . TRP A 1 156 ? 28.282 -5.531 -10.475 1.00 86.75 156 TRP A O 1
ATOM 1248 N N . ARG A 1 157 ? 27.068 -3.952 -11.533 1.00 87.25 157 ARG A N 1
ATOM 1249 C CA . ARG A 1 157 ? 27.923 -3.830 -12.729 1.00 87.25 157 ARG A CA 1
ATOM 1250 C C . ARG A 1 157 ? 29.325 -3.276 -12.459 1.00 87.25 157 ARG A C 1
ATOM 1252 O O . ARG A 1 157 ? 30.180 -3.356 -13.331 1.00 87.25 157 ARG A O 1
ATOM 1259 N N . MET A 1 158 ? 29.557 -2.638 -11.310 1.00 88.38 158 MET A N 1
ATOM 1260 C CA . MET A 1 158 ? 30.900 -2.175 -10.938 1.00 88.38 158 MET A CA 1
ATOM 1261 C C . MET A 1 158 ? 31.772 -3.315 -10.412 1.00 88.38 158 MET A C 1
ATOM 1263 O O . MET A 1 158 ? 32.992 -3.241 -10.524 1.00 88.38 158 MET A O 1
ATOM 1267 N N . PHE A 1 159 ? 31.160 -4.339 -9.814 1.00 89.62 159 PHE A N 1
ATOM 1268 C CA . PHE A 1 159 ? 31.874 -5.451 -9.187 1.00 89.62 159 PHE A CA 1
ATOM 1269 C C . PHE A 1 159 ? 31.912 -6.719 -10.049 1.00 89.62 159 PHE A C 1
ATOM 1271 O O . PHE A 1 159 ? 32.827 -7.523 -9.870 1.00 89.62 159 PHE A O 1
ATOM 1278 N N . PHE A 1 160 ? 30.951 -6.899 -10.959 1.00 85.19 160 PHE A N 1
ATOM 1279 C CA . PHE A 1 160 ? 30.802 -8.074 -11.824 1.00 85.19 160 PHE A CA 1
ATOM 1280 C C . PHE A 1 160 ? 30.522 -7.656 -13.267 1.00 85.19 160 PHE A C 1
ATOM 1282 O O . PHE A 1 160 ? 31.073 -8.320 -14.172 1.00 85.19 160 PHE A O 1
#

Radius of gyration: 18.12 Å; Cα contacts (8 Å, |Δi|>4): 198; chains: 1; bounding box: 52×28×52 Å

Secondary structure (DSSP, 8-state):
-TTTHHHHHHHHHTTSTTTHHHHHHHIIIIIT---HHHHHHHHHHHHHHHHHHHHHHHHHHHHHHHHH-HHHHHHHHHHHHHHHHHHGGGHHHHHHHHHHHHHH---TTTSSHHHHHHHHHHTT--HHHHHHHHHHHHHHHHHHHHHHHHHHHHHHHHH-

pLDDT: mean 88.06, std 8.74, range [56.72, 97.69]

Sequence (160 aa):
MQMLYPYFWIFFGSMLPVLELRGAIPVGIERFHLPIFIVYILAVLGCMAPILIVLKVLGPISNFLMKRVGFINKILTAIFDHTRKKYGSKMERLGTALVLFIAIIPVPFIGGAWTAALIAFVFGIKYWRSVFFIFIGTIIQGLIVIAGMYSFSAIWRMFF

Foldseek 3Di:
DVVCVLLVCLLQQLCDQQCHLLNSQCCSCVVVVHDSVSSLVSSLNSNLVVLLVLLVVVVVVLVVCLVVPVVSVVVLCCLLVVLCVPQPPNLQVVLLVVLLVQQQDSDGPRGHLVNSSVSCVSSVHDSVSSSVSSSNSPSNNNVVSVVVVVVVVVVVVVVD